Protein AF-A0A4Y2TCZ3-F1 (afdb_monomer_lite)

Foldseek 3Di:
DFDADPVPRDTQFDDDADQDDPQVVVCVVVVHPRDDDDDPHDDDDDPVCRVLVRVLVSQLCSCVPPVDHAQEDEDAPPPSSLVSNQVSCSDPPGDHYYDHDPVNVLVVVLVVLLCQLPDPPDDDVVVSVVSNVPRDDD

pLDDT: mean 90.78, std 6.08, range [64.69, 96.69]

Organism: Araneus ventricosus (NCBI:txid182803)

Structure (mmCIF, N/CA/C/O backbone):
data_AF-A0A4Y2TCZ3-F1
#
_entry.id   AF-A0A4Y2TCZ3-F1
#
loop_
_atom_site.group_PDB
_atom_site.id
_atom_site.type_symbol
_atom_site.label_atom_id
_atom_site.label_alt_id
_atom_site.label_comp_id
_atom_site.label_asym_id
_atom_site.label_entity_id
_atom_site.label_seq_id
_atom_site.pdbx_PDB_ins_code
_atom_site.Cartn_x
_atom_site.Cartn_y
_atom_site.Cartn_z
_atom_site.occupancy
_atom_site.B_iso_or_equiv
_atom_site.auth_seq_id
_atom_site.auth_comp_id
_atom_site.auth_asym_id
_atom_site.auth_atom_id
_atom_site.pdbx_PDB_model_num
ATOM 1 N N . ALA A 1 1 ? -7.764 2.685 0.063 1.00 91.44 1 ALA A N 1
ATOM 2 C CA . ALA A 1 1 ? -7.019 1.684 -0.725 1.00 91.44 1 ALA A CA 1
ATOM 3 C C . ALA A 1 1 ? -7.772 0.363 -0.676 1.00 91.44 1 ALA A C 1
ATOM 5 O O . ALA A 1 1 ? -8.577 0.162 0.232 1.00 91.44 1 ALA A O 1
ATOM 6 N N . ALA A 1 2 ? -7.562 -0.501 -1.663 1.00 94.75 2 ALA A N 1
ATOM 7 C CA . ALA A 1 2 ? -8.282 -1.760 -1.781 1.00 94.75 2 ALA A CA 1
ATOM 8 C C . ALA A 1 2 ? -7.330 -2.894 -2.161 1.00 94.75 2 ALA A C 1
ATOM 10 O O . ALA A 1 2 ? -6.396 -2.685 -2.930 1.00 94.75 2 ALA A O 1
ATOM 11 N N . ILE A 1 3 ? -7.606 -4.093 -1.655 1.00 95.00 3 ILE A N 1
ATOM 12 C CA . ILE A 1 3 ? -6.947 -5.330 -2.076 1.00 95.00 3 ILE A CA 1
ATOM 13 C C . ILE A 1 3 ? -7.920 -6.065 -2.985 1.00 95.00 3 ILE A C 1
ATOM 15 O O . ILE A 1 3 ? -9.064 -6.324 -2.605 1.00 95.00 3 ILE A O 1
ATOM 19 N N . THR A 1 4 ? -7.466 -6.411 -4.184 1.00 95.62 4 THR A N 1
ATOM 20 C CA . THR A 1 4 ? -8.261 -7.162 -5.157 1.00 95.62 4 THR A CA 1
ATOM 21 C C . THR A 1 4 ? -7.537 -8.436 -5.563 1.00 95.62 4 THR A C 1
ATOM 23 O O . THR A 1 4 ? -6.310 -8.483 -5.656 1.00 95.62 4 THR A O 1
ATOM 26 N N . GLY A 1 5 ? -8.298 -9.506 -5.778 1.00 95.00 5 GLY A N 1
ATOM 27 C CA . GLY A 1 5 ? -7.744 -10.770 -6.241 1.00 95.00 5 GLY A CA 1
ATOM 28 C C . GLY A 1 5 ? -7.323 -10.661 -7.701 1.00 95.00 5 GLY A C 1
ATOM 29 O O . GLY A 1 5 ? -8.177 -10.550 -8.573 1.00 95.00 5 GLY A O 1
ATOM 30 N N . ALA A 1 6 ? -6.026 -10.763 -7.990 1.00 92.69 6 ALA A N 1
ATOM 31 C CA . ALA A 1 6 ? -5.501 -10.557 -9.343 1.00 92.69 6 ALA A CA 1
ATOM 32 C C . ALA A 1 6 ? -6.116 -11.479 -10.414 1.00 92.69 6 ALA A C 1
ATOM 34 O O . ALA A 1 6 ? -6.260 -11.077 -11.563 1.00 92.69 6 ALA A O 1
ATOM 35 N N . ARG A 1 7 ? -6.484 -12.716 -10.047 1.00 92.00 7 ARG A N 1
ATOM 36 C CA . ARG A 1 7 ? -7.138 -13.669 -10.964 1.00 92.00 7 ARG A CA 1
ATOM 37 C C . ARG A 1 7 ? -8.660 -13.589 -10.937 1.00 92.00 7 ARG A C 1
ATOM 39 O O . ARG A 1 7 ? -9.297 -13.834 -11.950 1.00 92.00 7 ARG A O 1
ATOM 46 N N . THR A 1 8 ? -9.242 -13.317 -9.771 1.00 93.69 8 THR A N 1
ATOM 47 C CA . THR A 1 8 ? -10.696 -13.395 -9.568 1.00 93.69 8 THR A CA 1
ATOM 48 C C . THR A 1 8 ? -11.400 -12.064 -9.802 1.00 93.69 8 THR A C 1
ATOM 50 O O . THR A 1 8 ? -12.619 -12.050 -9.932 1.00 93.69 8 THR A O 1
ATOM 53 N N . GLY A 1 9 ? -10.666 -10.948 -9.776 1.00 94.44 9 GLY A N 1
ATOM 54 C CA . GLY A 1 9 ? -11.215 -9.592 -9.810 1.00 94.44 9 GLY A CA 1
ATOM 55 C C . GLY A 1 9 ? -12.023 -9.212 -8.565 1.00 94.44 9 GLY A C 1
ATOM 56 O O . GLY A 1 9 ? -12.594 -8.127 -8.515 1.00 94.44 9 GLY A O 1
ATOM 57 N N . LYS A 1 10 ? -12.100 -10.086 -7.552 1.00 94.31 10 LYS A N 1
ATOM 58 C CA . LYS A 1 10 ? -12.923 -9.851 -6.362 1.00 94.31 10 LYS A CA 1
ATOM 59 C C . LYS A 1 10 ? -12.261 -8.840 -5.436 1.00 94.31 10 LYS A C 1
ATOM 61 O O . LYS A 1 10 ? -11.049 -8.891 -5.225 1.00 94.31 10 LYS A O 1
ATOM 66 N N . LEU A 1 11 ? -13.075 -7.974 -4.840 1.00 95.12 11 LEU A N 1
ATOM 67 C CA . LEU A 1 11 ? -12.661 -7.108 -3.744 1.00 95.12 11 LEU A CA 1
ATOM 68 C C . LEU A 1 11 ? -12.458 -7.961 -2.488 1.00 95.12 11 LEU A C 1
ATOM 70 O O . LEU A 1 11 ? -13.404 -8.559 -1.986 1.00 95.12 11 LEU A O 1
ATOM 74 N N . LEU A 1 12 ? -11.218 -8.038 -2.014 1.00 95.06 12 LEU A N 1
ATOM 75 C CA . LEU A 1 12 ? -10.831 -8.813 -0.834 1.00 95.06 12 LEU A CA 1
ATOM 76 C C . LEU A 1 12 ? -10.777 -7.928 0.409 1.00 95.06 12 LEU A C 1
ATOM 78 O O . LEU A 1 12 ? -11.101 -8.377 1.500 1.00 95.06 12 LEU A O 1
ATOM 82 N N . TYR A 1 13 ? -10.393 -6.663 0.252 1.00 96.56 13 TYR A N 1
ATOM 83 C CA . TYR A 1 13 ? -10.356 -5.714 1.356 1.00 96.56 13 TYR A CA 1
ATOM 84 C C . TYR A 1 13 ? -10.562 -4.288 0.856 1.00 96.56 13 TYR A C 1
ATOM 86 O O . TYR A 1 13 ? -10.053 -3.925 -0.204 1.00 96.56 13 TYR A O 1
ATOM 94 N N . LEU A 1 14 ? -11.267 -3.472 1.635 1.00 96.25 14 LEU A N 1
ATOM 95 C CA . LEU A 1 14 ? -11.423 -2.042 1.400 1.00 96.25 14 LEU A CA 1
ATOM 96 C C . LEU A 1 14 ? -11.228 -1.312 2.724 1.00 96.25 14 LEU A C 1
ATOM 98 O O . LEU A 1 14 ? -12.021 -1.481 3.646 1.00 96.25 14 LEU A O 1
ATOM 102 N N . GLY A 1 15 ? -10.198 -0.475 2.792 1.00 95.62 15 GLY A N 1
ATOM 103 C CA . GLY A 1 15 ? -9.961 0.391 3.939 1.00 95.62 15 GLY A CA 1
ATOM 104 C C . GLY A 1 15 ? -9.984 1.860 3.544 1.00 95.62 15 GLY A C 1
ATOM 105 O O . GLY A 1 15 ? -9.573 2.250 2.442 1.00 95.62 15 GLY A O 1
ATOM 106 N N . MET A 1 16 ? -10.459 2.683 4.476 1.00 95.12 16 MET A N 1
ATOM 107 C CA . MET A 1 16 ? -10.520 4.133 4.342 1.00 95.12 16 MET A CA 1
ATOM 108 C C . MET A 1 16 ? -9.774 4.791 5.499 1.00 95.12 16 MET A C 1
ATOM 110 O O . MET A 1 16 ? -10.027 4.498 6.671 1.00 95.12 16 MET A O 1
ATOM 114 N N . ARG A 1 17 ? -8.871 5.708 5.150 1.00 95.44 17 ARG A N 1
ATOM 115 C CA . ARG A 1 17 ? -8.192 6.607 6.079 1.00 95.44 17 ARG A CA 1
ATOM 116 C C . ARG A 1 17 ? -8.539 8.033 5.699 1.00 95.44 17 ARG A C 1
ATOM 118 O O . ARG A 1 17 ? -8.481 8.399 4.530 1.00 95.44 17 ARG A O 1
ATOM 125 N N . ASN A 1 18 ? -8.925 8.821 6.688 1.00 94.25 18 ASN A N 1
ATOM 126 C CA . ASN A 1 18 ? -9.340 10.197 6.516 1.00 94.25 18 ASN A CA 1
ATOM 127 C C . ASN A 1 18 ? -8.673 11.074 7.579 1.00 94.25 18 ASN A C 1
ATOM 129 O O . ASN A 1 18 ? -8.782 10.827 8.781 1.00 94.25 18 ASN A O 1
ATOM 133 N N . LYS A 1 19 ? -7.983 12.119 7.117 1.00 93.75 19 LYS A N 1
ATOM 134 C CA . LYS A 1 19 ? -7.303 13.113 7.960 1.00 93.75 19 LYS A CA 1
ATOM 135 C C . LYS A 1 19 ? -8.143 14.371 8.181 1.00 93.75 19 LYS A C 1
ATOM 137 O O . LYS A 1 19 ? -7.831 15.172 9.064 1.00 93.75 19 LYS A O 1
ATOM 142 N N . TYR A 1 20 ? -9.204 14.549 7.398 1.00 92.56 20 TYR A N 1
ATOM 143 C CA . TYR A 1 20 ? -9.986 15.771 7.354 1.00 92.56 20 TYR A CA 1
ATOM 144 C C . TYR A 1 20 ? -11.410 15.558 7.867 1.00 92.56 20 TYR A C 1
ATOM 146 O O . TYR A 1 20 ? -12.115 14.624 7.491 1.00 92.56 20 TYR A O 1
ATOM 154 N N . CYS A 1 21 ? -11.853 16.483 8.709 1.00 94.12 21 CYS A N 1
ATOM 155 C CA . CYS A 1 21 ? -13.249 16.629 9.078 1.00 94.12 21 CYS A CA 1
ATOM 156 C C . CYS A 1 21 ? -13.574 18.122 9.090 1.00 94.12 21 CYS A C 1
ATOM 158 O O . CYS A 1 21 ? -12.943 18.872 9.837 1.00 94.12 21 CYS A O 1
ATOM 160 N N . ALA A 1 22 ? -14.536 18.543 8.266 1.00 92.50 22 ALA A N 1
ATOM 161 C CA . ALA A 1 22 ? -14.895 19.951 8.118 1.00 92.50 22 ALA A CA 1
ATOM 162 C C . ALA A 1 22 ? -15.332 20.562 9.454 1.00 92.50 22 ALA A C 1
ATOM 164 O O . ALA A 1 22 ? -14.788 21.588 9.852 1.00 92.50 22 ALA A O 1
ATOM 165 N N . THR A 1 23 ? -16.231 19.895 10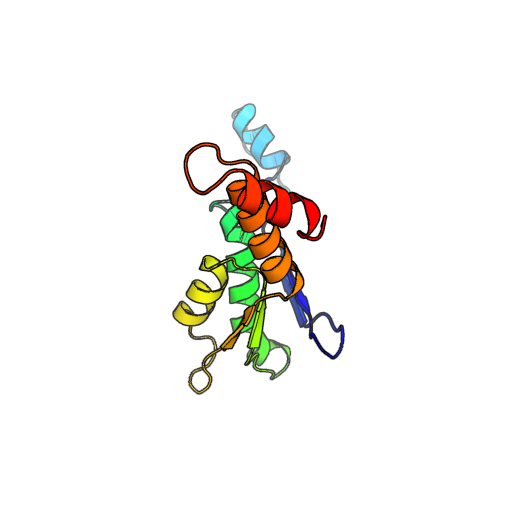.183 1.00 93.19 23 THR A N 1
ATOM 166 C CA . THR A 1 23 ? -16.741 20.363 11.480 1.00 93.19 23 THR A CA 1
ATOM 167 C C . THR A 1 23 ? -15.617 20.558 12.495 1.00 93.19 23 THR A C 1
ATOM 169 O O . THR A 1 23 ? -15.517 21.622 13.099 1.00 93.19 23 THR A O 1
ATOM 172 N N . CYS A 1 24 ? -14.706 19.586 12.630 1.00 92.88 24 CYS A N 1
ATOM 173 C CA . CYS A 1 24 ? -13.544 19.732 13.510 1.00 92.88 24 CYS A CA 1
ATOM 174 C C . CYS A 1 24 ? -12.631 20.892 13.091 1.00 92.88 24 CYS A C 1
ATOM 176 O O . CYS A 1 24 ? -12.139 21.624 13.943 1.00 92.88 24 CYS A O 1
ATOM 178 N N . VAL A 1 25 ? -12.377 21.051 11.790 1.00 93.75 25 VAL A N 1
ATOM 179 C CA . VAL A 1 25 ? -11.484 22.103 11.282 1.00 93.75 25 VAL A CA 1
ATOM 180 C C . VAL A 1 25 ? -12.080 23.490 11.510 1.00 93.75 25 VAL A C 1
ATOM 182 O O . VAL A 1 25 ? -11.362 24.397 11.927 1.00 93.75 25 VAL A O 1
ATOM 185 N N . TRP A 1 26 ? -13.384 23.656 11.290 1.00 94.12 26 TRP A N 1
ATOM 186 C CA . TRP A 1 26 ? -14.089 24.909 11.556 1.00 94.12 26 TRP A CA 1
ATOM 187 C C . TRP A 1 26 ? -14.112 25.261 13.040 1.00 94.12 26 TRP A C 1
ATOM 189 O O . TRP A 1 26 ? -13.819 26.402 13.386 1.00 94.12 26 TRP A O 1
ATOM 199 N N . ALA A 1 27 ? -14.375 24.284 13.907 1.00 94.00 27 ALA A N 1
ATOM 200 C CA . ALA A 1 27 ? -14.360 24.475 15.353 1.00 94.00 27 ALA A CA 1
ATOM 201 C C . ALA A 1 27 ? -12.999 24.988 15.852 1.00 94.00 27 ALA A C 1
ATOM 203 O O . ALA A 1 27 ? -12.929 26.002 16.542 1.00 94.00 27 ALA A O 1
ATOM 204 N N . VAL A 1 28 ? -11.904 24.362 15.401 1.00 94.06 28 VAL A N 1
ATOM 205 C CA . VAL A 1 28 ? -10.535 24.808 15.711 1.00 94.06 28 VAL A CA 1
ATOM 206 C C . VAL A 1 28 ? -10.271 26.214 15.167 1.00 94.06 28 VAL A C 1
ATOM 208 O O . VAL A 1 28 ? -9.711 27.046 15.872 1.00 94.06 28 VAL A O 1
ATOM 211 N N . ARG A 1 29 ? -10.691 26.506 13.929 1.00 94.50 29 ARG A N 1
ATOM 212 C CA . ARG A 1 29 ? -10.486 27.821 13.297 1.00 94.50 29 ARG A CA 1
ATOM 213 C C . ARG A 1 29 ? -11.217 28.948 14.030 1.00 94.50 29 ARG A C 1
ATOM 215 O O . ARG A 1 29 ? -10.694 30.054 14.100 1.00 94.50 29 ARG A O 1
ATOM 222 N N . LEU A 1 30 ? -12.420 28.676 14.527 1.00 94.94 30 LEU A N 1
ATOM 223 C CA . LEU A 1 30 ? -13.253 29.633 15.258 1.00 94.94 30 LEU A CA 1
ATOM 224 C C . LEU A 1 30 ? -12.971 29.637 16.769 1.00 94.94 30 LEU A C 1
ATOM 226 O O . LEU A 1 30 ? -13.566 30.431 17.489 1.00 94.94 30 LEU A O 1
ATOM 230 N N . ASN A 1 31 ? -12.063 28.776 17.242 1.00 93.50 31 ASN A N 1
ATOM 231 C CA . ASN A 1 31 ? -11.745 28.570 18.655 1.00 93.50 31 ASN A CA 1
ATOM 232 C C . ASN A 1 31 ? -12.982 28.244 19.518 1.00 93.50 31 ASN A C 1
ATOM 234 O O . ASN A 1 31 ? -13.095 28.680 20.663 1.00 93.50 31 ASN A O 1
ATOM 238 N N . ILE A 1 32 ? -13.914 27.478 18.948 1.00 94.06 32 ILE A N 1
ATOM 239 C CA . ILE A 1 32 ? -15.130 26.994 19.610 1.00 94.06 32 ILE A CA 1
ATOM 240 C C . ILE A 1 32 ? -15.062 25.472 19.772 1.00 94.06 32 ILE A C 1
ATOM 242 O O . ILE A 1 32 ? -14.400 24.795 18.978 1.00 94.06 32 ILE A O 1
ATOM 246 N N . PRO A 1 33 ? -15.745 24.894 20.774 1.00 90.56 33 PRO A N 1
ATOM 247 C CA . PRO A 1 33 ? -15.887 23.448 20.850 1.00 90.56 33 PRO A CA 1
ATOM 248 C C . PRO A 1 33 ? -16.621 22.924 19.603 1.00 90.56 33 PRO A C 1
ATOM 250 O O . PRO A 1 33 ? -17.578 23.553 19.146 1.00 90.56 33 PRO A O 1
ATOM 253 N N . PRO A 1 34 ? -16.190 21.786 19.029 1.00 88.81 34 PRO A N 1
ATOM 254 C CA . PRO A 1 34 ? -16.879 21.203 17.890 1.00 88.81 34 PRO A CA 1
ATOM 255 C C . PRO A 1 34 ? -18.288 20.776 18.289 1.00 88.81 34 PRO A C 1
ATOM 257 O O . PRO A 1 34 ? -18.470 20.078 19.287 1.00 88.81 34 PRO A O 1
ATOM 260 N N . GLU A 1 35 ? -19.271 21.152 17.471 1.00 89.38 35 GLU A N 1
ATOM 261 C CA . GLU A 1 35 ? -20.631 20.630 17.592 1.00 89.38 35 GLU A CA 1
ATOM 262 C C . GLU A 1 35 ? -20.625 19.097 17.544 1.00 89.38 35 GLU A C 1
ATOM 264 O O . GLU A 1 35 ? -19.763 18.471 16.906 1.00 89.38 35 GLU A O 1
ATOM 269 N N . GLN A 1 36 ? 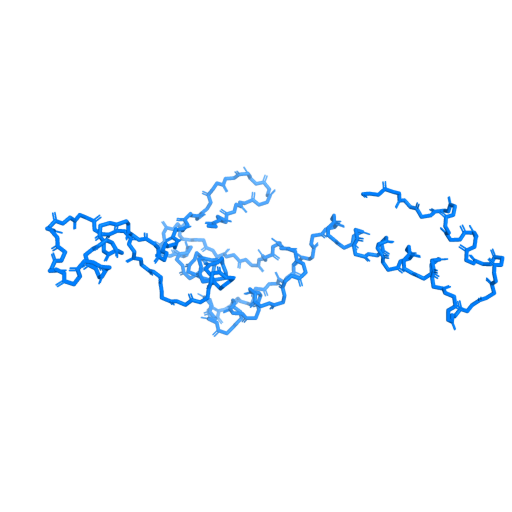-21.595 18.477 18.216 1.00 92.50 36 GLN A N 1
ATOM 270 C CA . GLN A 1 36 ? -21.721 17.027 18.242 1.00 92.50 36 GLN A CA 1
ATOM 271 C C . GLN A 1 36 ? -21.989 16.507 16.825 1.00 92.50 36 GLN A C 1
ATOM 273 O O . GLN A 1 36 ? -23.020 16.786 16.221 1.00 92.50 36 GLN A O 1
ATOM 278 N N . HIS A 1 37 ? -21.046 15.738 16.283 1.00 92.69 37 HIS A N 1
ATOM 279 C CA . HIS A 1 37 ? -21.141 15.188 14.935 1.00 92.69 37 HIS A CA 1
ATOM 280 C C . HIS A 1 37 ? -20.453 13.825 14.848 1.00 92.69 37 HIS A C 1
ATOM 282 O O . HIS A 1 37 ? -19.602 13.467 15.667 1.00 92.69 37 HIS A O 1
ATOM 288 N N . LYS A 1 38 ? -20.787 13.061 13.803 1.00 93.50 38 LYS A N 1
ATOM 289 C CA . LYS A 1 38 ? -20.098 11.809 13.486 1.00 93.50 38 LYS A CA 1
ATOM 290 C C . LYS A 1 38 ? -18.773 12.114 12.787 1.00 93.50 38 LYS A C 1
ATOM 292 O O . LYS A 1 38 ? -18.730 12.336 11.578 1.00 93.50 38 LYS A O 1
ATOM 297 N N . CYS A 1 39 ? -17.689 12.141 13.555 1.00 92.56 39 CYS A N 1
ATOM 298 C CA . CYS A 1 39 ? -16.357 12.366 13.010 1.00 92.56 39 CYS A CA 1
ATOM 299 C C . CYS A 1 39 ? -15.817 11.091 12.348 1.00 92.56 39 CYS A C 1
ATOM 301 O O . CYS A 1 39 ? -15.678 10.054 12.989 1.00 92.56 39 CYS A O 1
ATOM 303 N N . PHE A 1 40 ? -15.483 11.179 11.059 1.00 92.38 40 PHE A N 1
ATOM 304 C CA . PHE A 1 40 ? -14.851 10.089 10.303 1.00 92.38 40 PHE A CA 1
ATOM 305 C C . PHE A 1 40 ? -13.328 10.235 10.201 1.00 92.38 40 PHE A C 1
ATOM 307 O O . PHE A 1 40 ? -12.686 9.489 9.464 1.00 92.38 40 PHE A O 1
ATOM 314 N N . LYS A 1 41 ? -12.738 11.214 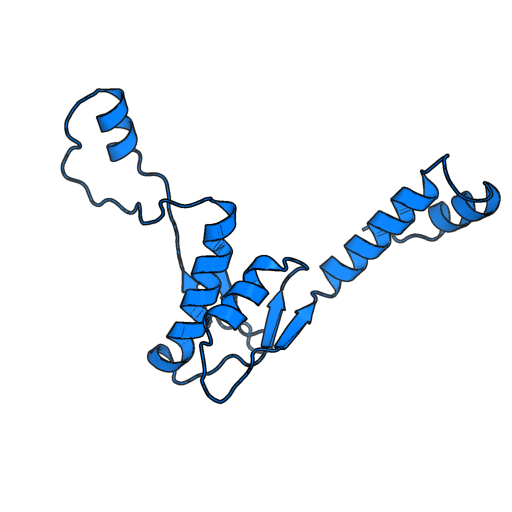10.896 1.00 93.62 41 LYS A N 1
ATOM 315 C CA . LYS A 1 41 ? -11.286 11.379 10.940 1.00 93.62 41 LYS A CA 1
ATOM 316 C C . LYS A 1 41 ? -10.686 10.233 11.753 1.00 93.62 41 LYS A C 1
ATOM 318 O O . LYS A 1 41 ? -10.924 10.131 12.949 1.00 93.62 41 LYS A O 1
ATOM 323 N N . ASN A 1 42 ? -9.892 9.397 11.099 1.00 94.81 42 ASN A N 1
ATOM 324 C CA . ASN A 1 42 ? -9.264 8.211 11.685 1.00 94.81 42 ASN A CA 1
ATOM 325 C C . ASN A 1 42 ? -7.768 8.103 11.332 1.00 94.81 42 ASN A C 1
ATOM 327 O O . ASN A 1 42 ? -7.159 7.058 11.534 1.00 94.81 42 ASN A O 1
ATOM 331 N N . TRP A 1 43 ? -7.171 9.173 10.794 1.00 96.19 43 TRP A N 1
ATOM 332 C CA . TRP A 1 43 ? -5.760 9.212 10.425 1.00 96.19 43 TRP A CA 1
ATOM 333 C C . TRP A 1 43 ? -5.085 10.504 10.878 1.00 96.19 43 TRP A C 1
ATOM 335 O O . TRP A 1 43 ? -5.557 11.608 10.590 1.00 96.19 43 TRP A O 1
ATOM 345 N N . SER A 1 44 ? -3.950 10.368 11.558 1.00 93.25 44 SER A N 1
ATOM 346 C CA . SER A 1 44 ? -3.115 11.482 12.027 1.00 93.25 44 SER A CA 1
ATOM 347 C C . SER A 1 44 ? -1.783 11.593 11.275 1.00 93.25 44 SER A C 1
ATOM 349 O O . SER A 1 44 ? -1.223 12.688 11.203 1.00 93.25 44 SER A O 1
ATOM 351 N N . GLY A 1 45 ? -1.307 10.502 10.666 1.00 91.69 45 GLY A N 1
ATOM 352 C CA . GLY A 1 45 ? -0.022 10.431 9.971 1.00 91.69 45 GLY A CA 1
ATOM 353 C C . GLY A 1 45 ? 0.038 11.175 8.630 1.00 91.69 45 GLY A C 1
ATOM 354 O O . GLY A 1 45 ? -0.843 11.963 8.255 1.00 91.69 45 GLY A O 1
ATOM 355 N N . ASN A 1 46 ? 1.102 10.912 7.873 1.00 92.06 46 ASN A N 1
ATOM 356 C CA . ASN A 1 46 ? 1.278 11.439 6.518 1.00 92.06 46 ASN A CA 1
ATOM 357 C C . ASN A 1 46 ? 0.258 10.822 5.559 1.00 92.06 46 ASN A C 1
ATOM 359 O O . ASN A 1 46 ? -0.069 9.643 5.675 1.00 92.06 46 ASN A O 1
ATOM 363 N N . SER A 1 47 ? -0.243 11.607 4.603 1.00 90.25 47 SER A N 1
ATOM 364 C CA . SER A 1 47 ? -1.237 11.116 3.637 1.00 90.25 47 SER A CA 1
ATOM 365 C C . SER A 1 47 ? -0.679 9.999 2.755 1.00 90.25 47 SER A C 1
ATOM 367 O O . SER A 1 47 ? -1.400 9.066 2.430 1.00 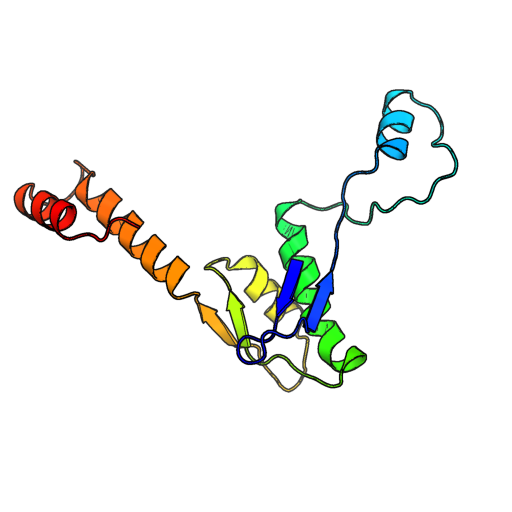90.25 47 SER A O 1
ATOM 369 N N . THR A 1 48 ? 0.618 10.048 2.440 1.00 89.44 48 THR A N 1
ATOM 370 C CA . THR A 1 48 ? 1.319 9.005 1.675 1.00 89.44 48 THR A CA 1
ATOM 371 C C . THR A 1 48 ? 1.338 7.652 2.388 1.00 89.44 48 THR A C 1
ATOM 373 O O . THR A 1 48 ? 1.339 6.622 1.732 1.00 89.44 48 THR A O 1
ATOM 376 N N . ALA A 1 49 ? 1.293 7.633 3.723 1.00 91.62 49 ALA A N 1
ATOM 377 C CA . ALA A 1 49 ? 1.303 6.398 4.507 1.00 91.62 49 ALA A CA 1
ATOM 378 C C . ALA A 1 49 ? -0.094 5.774 4.693 1.00 91.62 49 ALA A C 1
ATOM 380 O O . ALA A 1 49 ? -0.192 4.637 5.145 1.00 91.62 49 ALA A O 1
ATOM 381 N N . MET A 1 50 ? -1.172 6.484 4.332 1.00 94.38 50 MET A N 1
ATOM 382 C CA . MET A 1 50 ? -2.543 5.968 4.451 1.00 94.38 50 MET A CA 1
ATOM 383 C C . MET A 1 50 ? -2.746 4.691 3.641 1.00 94.38 50 MET A C 1
ATOM 385 O O . MET A 1 50 ? -3.391 3.757 4.107 1.00 94.38 50 MET A O 1
ATOM 389 N N . GLU A 1 51 ? -2.234 4.671 2.410 1.00 92.62 51 GLU A N 1
ATOM 390 C CA . GLU A 1 51 ? -2.363 3.514 1.533 1.00 92.62 51 GLU A CA 1
ATOM 391 C C . GLU A 1 51 ? -1.635 2.309 2.117 1.00 92.62 51 GLU A C 1
ATOM 393 O O . GLU A 1 51 ? -2.256 1.263 2.288 1.00 92.62 51 GLU A O 1
ATOM 398 N N . SER A 1 52 ? -0.364 2.475 2.491 1.00 93.00 52 SER A N 1
ATOM 399 C CA . SER A 1 52 ? 0.440 1.396 3.065 1.00 93.00 52 SER A CA 1
ATOM 400 C C . SER A 1 52 ? -0.216 0.813 4.318 1.00 93.00 52 SER A C 1
ATOM 402 O O . SER A 1 52 ? -0.332 -0.403 4.435 1.00 93.00 52 SER A O 1
ATOM 404 N N . ASP A 1 53 ? -0.723 1.669 5.207 1.00 95.19 53 ASP A N 1
ATOM 405 C CA . ASP A 1 53 ? -1.421 1.258 6.426 1.00 95.19 53 ASP A CA 1
ATOM 406 C C . ASP A 1 53 ? -2.698 0.451 6.141 1.00 95.19 53 ASP A C 1
ATOM 408 O O . ASP A 1 53 ? -2.910 -0.609 6.726 1.00 95.19 53 ASP A O 1
ATOM 412 N N . ILE A 1 54 ? -3.516 0.895 5.180 1.00 96.06 54 ILE A N 1
ATOM 413 C CA . ILE A 1 54 ? -4.720 0.164 4.760 1.00 96.06 54 ILE A CA 1
ATOM 414 C C . ILE A 1 54 ? -4.368 -1.207 4.177 1.00 96.06 54 ILE A C 1
ATOM 416 O O . ILE A 1 54 ? -5.071 -2.184 4.436 1.00 96.06 54 ILE A O 1
ATOM 420 N N . ILE A 1 55 ? -3.323 -1.286 3.350 1.00 95.12 55 ILE A N 1
ATOM 421 C CA . ILE A 1 55 ? -2.922 -2.549 2.730 1.00 95.12 55 ILE A CA 1
ATOM 422 C C . ILE A 1 55 ? -2.423 -3.521 3.800 1.00 95.12 55 ILE A C 1
ATOM 424 O O . ILE A 1 55 ? -2.887 -4.658 3.832 1.00 95.12 55 ILE A O 1
ATOM 428 N N . VAL A 1 56 ? -1.557 -3.080 4.715 1.00 95.62 56 VAL A N 1
ATOM 429 C CA . VAL A 1 56 ? -1.069 -3.914 5.827 1.00 95.62 56 VAL A CA 1
ATOM 430 C C . VAL A 1 56 ? -2.226 -4.406 6.695 1.00 95.62 56 VAL A C 1
ATOM 432 O O . VAL A 1 56 ? -2.309 -5.601 6.978 1.00 95.62 56 VAL A O 1
ATOM 435 N N . GLU A 1 57 ? -3.169 -3.525 7.043 1.00 96.69 57 GLU A N 1
ATOM 436 C CA . GLU A 1 57 ? -4.382 -3.908 7.769 1.00 96.69 57 GLU A CA 1
ATOM 437 C C . GLU A 1 57 ? -5.147 -5.009 7.023 1.00 96.69 57 GLU A C 1
ATOM 439 O O . GLU A 1 57 ? -5.501 -6.028 7.615 1.00 96.69 57 GLU A O 1
ATOM 444 N N . GLY A 1 58 ? -5.346 -4.855 5.712 1.00 96.44 58 GLY A N 1
ATOM 445 C CA . GLY A 1 58 ? -6.015 -5.861 4.895 1.00 96.44 58 GLY A CA 1
ATOM 446 C C . GLY A 1 58 ? -5.295 -7.211 4.881 1.00 96.44 58 GLY A C 1
ATOM 447 O O . GLY A 1 58 ? -5.950 -8.250 4.986 1.00 96.44 58 GLY A O 1
ATOM 448 N N . PHE A 1 59 ? -3.959 -7.216 4.817 1.00 96.19 59 PHE A N 1
ATOM 449 C CA . PHE A 1 59 ? -3.155 -8.440 4.909 1.00 96.19 59 PHE A CA 1
ATOM 450 C C . PHE A 1 59 ? -3.343 -9.152 6.253 1.00 96.19 59 PHE A C 1
ATOM 452 O O . PHE A 1 59 ? -3.571 -10.365 6.270 1.00 96.19 59 PHE A O 1
ATOM 459 N N . CYS A 1 60 ? -3.337 -8.407 7.358 1.00 95.94 60 CYS A N 1
ATOM 460 C CA . CYS A 1 60 ? -3.551 -8.954 8.698 1.00 95.94 60 CYS A CA 1
ATOM 461 C C . CYS A 1 60 ? -4.994 -9.442 8.924 1.00 95.94 60 CYS A C 1
ATOM 463 O O . CYS A 1 60 ? -5.217 -10.411 9.648 1.00 95.94 60 CYS A O 1
ATOM 465 N N . GLN A 1 61 ? -5.992 -8.803 8.304 1.00 96.31 61 GLN A N 1
ATOM 466 C CA . GLN A 1 61 ? -7.405 -9.154 8.491 1.00 96.31 61 GLN A CA 1
ATOM 467 C C . GLN A 1 61 ? -7.888 -10.303 7.598 1.00 96.31 61 GLN A C 1
ATOM 469 O O . GLN A 1 61 ? -8.880 -10.948 7.941 1.00 96.31 61 GLN A O 1
ATOM 474 N N . GLY A 1 62 ? -7.207 -10.603 6.486 1.00 93.06 62 GLY A N 1
ATOM 475 C CA . GLY A 1 62 ? -7.654 -11.606 5.508 1.00 93.06 62 GLY A CA 1
ATOM 476 C C . GLY A 1 62 ? -7.999 -12.970 6.124 1.00 93.06 62 GLY A C 1
ATOM 477 O O . GLY A 1 62 ? -9.050 -13.543 5.815 1.00 93.06 62 GLY A O 1
ATOM 478 N N . LEU A 1 63 ? -7.174 -13.443 7.067 1.00 93.38 63 LEU A N 1
ATOM 479 C CA . LEU A 1 63 ? -7.391 -14.724 7.742 1.00 93.38 63 LEU A CA 1
ATOM 480 C C . LEU A 1 63 ? -8.634 -14.683 8.639 1.00 93.38 63 LEU A C 1
ATOM 482 O O . LEU A 1 63 ? -9.447 -15.600 8.607 1.00 93.38 63 LEU A O 1
ATOM 486 N N . LYS A 1 64 ? -8.809 -13.601 9.403 1.00 94.44 64 LYS A N 1
ATOM 487 C CA . LYS A 1 64 ? -9.944 -13.427 10.317 1.00 94.44 64 LYS A CA 1
ATOM 488 C C . LYS A 1 64 ? -11.266 -13.233 9.573 1.00 94.44 64 LYS A C 1
ATOM 490 O O . LYS A 1 64 ? -12.290 -13.737 10.018 1.00 94.44 64 LYS A O 1
ATOM 495 N N . MET A 1 65 ? -11.256 -12.485 8.471 1.00 94.06 65 MET A N 1
ATOM 496 C CA . MET A 1 65 ? -12.471 -12.137 7.732 1.00 94.06 65 MET A CA 1
ATOM 497 C C . MET A 1 65 ? -12.961 -13.270 6.829 1.00 94.06 65 MET A C 1
ATOM 499 O O . MET A 1 65 ? -14.163 -13.502 6.748 1.00 94.06 65 MET A O 1
ATOM 503 N N . TYR A 1 66 ? -12.043 -13.957 6.141 1.00 93.31 66 TYR A N 1
ATOM 504 C CA . TYR A 1 66 ? -12.402 -14.903 5.077 1.00 93.31 66 TYR A CA 1
ATOM 505 C C . TYR A 1 66 ? -11.667 -16.244 5.158 1.00 93.31 66 TYR A C 1
ATOM 507 O O . TYR A 1 66 ? -11.865 -17.088 4.288 1.00 93.31 66 TYR A O 1
ATOM 515 N N . GLY A 1 67 ? -10.792 -16.450 6.148 1.00 93.62 67 GLY A N 1
ATOM 516 C CA . GLY A 1 67 ? -9.975 -17.663 6.237 1.00 93.62 67 GLY A CA 1
ATOM 517 C C . GLY A 1 67 ? -8.902 -17.765 5.148 1.00 93.62 67 GLY A C 1
ATOM 518 O O . GLY A 1 67 ? -8.448 -18.864 4.845 1.00 93.62 67 GLY A O 1
ATOM 519 N N . ILE A 1 68 ? -8.502 -16.642 4.538 1.00 92.25 68 ILE A N 1
ATOM 520 C CA . ILE A 1 68 ? -7.536 -16.616 3.430 1.00 92.25 68 ILE A CA 1
ATOM 521 C C . ILE A 1 68 ? -6.215 -15.971 3.848 1.00 92.25 68 ILE A C 1
ATOM 523 O O . ILE A 1 68 ? -6.191 -15.026 4.634 1.00 92.25 68 ILE A O 1
ATOM 527 N N . LYS A 1 69 ? -5.113 -16.450 3.267 1.00 94.81 69 LYS A N 1
ATOM 528 C CA . LYS A 1 69 ? -3.790 -15.825 3.373 1.00 94.81 69 LYS A CA 1
ATOM 529 C C . LYS A 1 69 ? -3.363 -15.301 2.008 1.00 94.81 69 LYS A C 1
ATOM 531 O O . LYS A 1 69 ? -3.571 -15.968 0.993 1.00 94.81 69 LYS A O 1
ATOM 536 N N . PHE A 1 70 ? -2.746 -14.127 1.975 1.00 94.81 70 PHE A N 1
ATOM 537 C CA . PHE A 1 70 ? -2.186 -13.561 0.753 1.00 94.81 70 PHE A CA 1
ATOM 538 C C . PHE A 1 70 ? -0.699 -13.891 0.670 1.00 94.81 70 PHE A C 1
ATOM 540 O O . PHE A 1 70 ? 0.101 -13.360 1.427 1.00 94.81 70 PHE A O 1
ATOM 547 N N . ASN A 1 71 ? -0.306 -14.751 -0.265 1.00 94.38 71 ASN A N 1
ATOM 548 C CA . ASN A 1 71 ? 1.106 -15.087 -0.459 1.00 94.38 71 ASN A CA 1
ATOM 549 C C . ASN A 1 71 ? 1.854 -14.097 -1.359 1.00 94.38 71 ASN A C 1
ATOM 551 O O . ASN A 1 71 ? 3.078 -14.106 -1.378 1.00 94.38 71 ASN A O 1
ATOM 555 N N . ARG A 1 72 ? 1.139 -13.277 -2.139 1.00 94.69 72 ARG A N 1
ATOM 556 C CA . ARG A 1 72 ? 1.716 -12.400 -3.165 1.00 94.69 72 ARG A CA 1
ATOM 557 C C . ARG A 1 72 ? 1.095 -11.015 -3.116 1.00 94.69 72 ARG A C 1
ATOM 559 O O . ARG A 1 72 ? -0.126 -10.884 -3.174 1.00 94.69 72 ARG A O 1
ATOM 566 N N . ALA A 1 73 ? 1.943 -9.996 -3.090 1.00 94.00 73 ALA A N 1
ATOM 567 C CA . ALA A 1 73 ? 1.567 -8.602 -3.273 1.00 94.00 73 ALA A CA 1
ATOM 568 C C . ALA A 1 73 ? 1.985 -8.148 -4.676 1.00 94.00 73 ALA A C 1
ATOM 570 O O . ALA A 1 73 ? 3.173 -8.126 -4.993 1.00 94.00 73 ALA A O 1
ATOM 571 N N . ILE A 1 74 ? 1.013 -7.792 -5.519 1.00 92.88 74 ILE A N 1
ATOM 572 C CA . ILE A 1 74 ? 1.278 -7.162 -6.817 1.00 92.88 74 ILE A CA 1
ATOM 573 C C . ILE A 1 74 ? 1.087 -5.663 -6.638 1.00 92.88 74 ILE A C 1
ATOM 575 O O . ILE A 1 74 ? -0.021 -5.218 -6.345 1.00 92.88 74 ILE A O 1
ATOM 579 N N . GLY A 1 75 ? 2.156 -4.900 -6.810 1.00 88.31 75 GLY A N 1
ATOM 580 C CA . GLY A 1 75 ? 2.149 -3.463 -6.573 1.00 88.31 75 GLY A CA 1
ATOM 581 C C . GLY A 1 75 ? 3.016 -2.726 -7.572 1.00 88.31 75 GLY A C 1
ATOM 582 O O . GLY A 1 75 ? 3.692 -3.326 -8.413 1.00 88.31 75 GLY A O 1
ATOM 583 N N . ASP A 1 76 ? 2.975 -1.407 -7.493 1.00 82.56 76 ASP A N 1
ATOM 584 C CA . ASP A 1 76 ? 3.990 -0.591 -8.125 1.00 82.56 76 ASP A CA 1
ATOM 585 C C . ASP A 1 76 ? 5.344 -0.756 -7.403 1.00 82.56 76 ASP A C 1
ATOM 587 O O . ASP A 1 76 ? 5.522 -1.524 -6.446 1.00 82.56 76 ASP A O 1
ATOM 591 N N . GLY A 1 77 ? 6.343 -0.041 -7.908 1.00 68.94 77 GLY A N 1
ATOM 592 C CA . GLY A 1 77 ? 7.687 -0.060 -7.347 1.00 68.94 77 GLY A CA 1
ATOM 593 C C . GLY A 1 77 ? 7.792 0.536 -5.941 1.00 68.94 77 GLY A C 1
ATOM 594 O O . GLY A 1 77 ? 8.919 0.673 -5.472 1.00 68.94 77 GLY A O 1
ATOM 595 N N . ASP A 1 78 ? 6.688 0.892 -5.268 1.00 75.81 78 ASP A N 1
ATOM 596 C CA . ASP A 1 78 ? 6.743 1.458 -3.927 1.00 75.81 78 ASP A CA 1
ATOM 597 C C . ASP A 1 78 ? 7.274 0.412 -2.937 1.00 75.81 78 ASP A C 1
ATOM 599 O O . ASP A 1 78 ? 6.703 -0.659 -2.699 1.00 75.81 78 ASP A O 1
ATOM 603 N N . SER A 1 79 ? 8.465 0.685 -2.415 1.00 76.69 79 SER A N 1
ATOM 604 C CA . SER A 1 79 ? 9.177 -0.204 -1.506 1.00 76.69 79 SER A CA 1
ATOM 605 C C . SER A 1 79 ? 8.625 -0.120 -0.085 1.00 76.69 79 SER A C 1
ATOM 607 O O . SER A 1 79 ? 8.808 -1.065 0.687 1.00 76.69 79 SER A O 1
ATOM 609 N N . ASN A 1 80 ? 7.915 0.961 0.257 1.00 87.19 80 ASN A N 1
ATOM 610 C CA . ASN A 1 80 ? 7.444 1.190 1.617 1.00 87.19 80 ASN A CA 1
ATOM 611 C C . ASN A 1 80 ? 6.319 0.224 2.011 1.00 87.19 80 ASN A C 1
ATOM 613 O O . ASN A 1 80 ? 6.385 -0.396 3.070 1.00 87.19 80 ASN A O 1
ATOM 617 N N . VAL A 1 81 ? 5.326 0.028 1.137 1.00 90.31 81 VAL A N 1
ATOM 618 C CA . VAL A 1 81 ? 4.193 -0.880 1.399 1.00 90.31 81 VAL A CA 1
ATOM 619 C C . VAL A 1 81 ? 4.684 -2.306 1.649 1.00 90.31 81 VAL A C 1
ATOM 621 O O . VAL A 1 81 ? 4.308 -2.928 2.639 1.00 90.31 81 VAL A O 1
ATOM 624 N N . TYR A 1 82 ? 5.555 -2.819 0.774 1.00 92.81 82 TYR A N 1
ATOM 625 C CA . TYR A 1 82 ? 6.064 -4.185 0.896 1.00 92.81 82 TYR A CA 1
ATOM 626 C C . TYR A 1 82 ? 6.870 -4.381 2.179 1.00 92.81 82 TYR A C 1
ATOM 628 O O . TYR A 1 82 ? 6.663 -5.366 2.883 1.00 92.81 82 TYR A O 1
ATOM 636 N N . LYS A 1 83 ? 7.730 -3.415 2.525 1.00 93.12 83 LYS A N 1
ATOM 637 C CA . LYS A 1 83 ? 8.465 -3.449 3.788 1.00 93.12 83 LYS A CA 1
ATOM 638 C C . LYS A 1 83 ? 7.515 -3.524 4.984 1.00 93.12 83 LYS A C 1
ATOM 640 O O . LYS A 1 83 ? 7.692 -4.387 5.831 1.00 93.12 83 LYS A O 1
ATOM 645 N N . MET A 1 84 ? 6.480 -2.685 5.019 1.00 94.69 84 MET A N 1
ATOM 646 C CA . MET A 1 84 ? 5.521 -2.697 6.125 1.00 94.69 84 MET A CA 1
ATOM 647 C C . MET A 1 84 ? 4.739 -4.017 6.220 1.00 94.69 84 MET A C 1
ATOM 649 O O . MET A 1 84 ? 4.423 -4.446 7.324 1.00 94.69 84 MET A O 1
ATOM 653 N N . ILE A 1 85 ? 4.450 -4.686 5.096 1.00 94.88 85 ILE A N 1
ATOM 654 C CA . ILE A 1 85 ? 3.839 -6.027 5.108 1.00 94.88 85 ILE A CA 1
ATOM 655 C C . ILE A 1 85 ? 4.788 -7.047 5.748 1.00 94.88 85 ILE A C 1
ATOM 657 O O . ILE A 1 85 ? 4.346 -7.868 6.549 1.00 94.88 85 ILE A O 1
ATOM 661 N N . LEU A 1 86 ? 6.079 -7.004 5.405 1.00 94.19 86 LEU A N 1
ATOM 662 C CA . LEU A 1 86 ? 7.076 -7.900 5.995 1.00 94.19 86 LEU A CA 1
ATOM 663 C C . LEU A 1 86 ? 7.251 -7.642 7.493 1.00 94.19 86 LEU A C 1
ATOM 665 O O . LEU A 1 86 ? 7.242 -8.594 8.268 1.00 94.19 86 LEU A O 1
ATOM 669 N N . ASP A 1 87 ? 7.353 -6.374 7.891 1.00 95.31 87 ASP A N 1
ATOM 670 C CA . ASP A 1 87 ? 7.505 -5.963 9.290 1.00 95.31 87 ASP A CA 1
ATOM 671 C C . ASP A 1 87 ? 6.274 -6.354 10.129 1.00 95.31 87 ASP A C 1
ATOM 673 O O . ASP A 1 87 ? 6.406 -6.723 11.294 1.00 95.31 87 ASP A O 1
ATOM 677 N N . ALA A 1 88 ? 5.075 -6.319 9.537 1.00 95.19 88 ALA A N 1
ATOM 678 C CA . ALA A 1 88 ? 3.837 -6.713 10.205 1.00 95.19 88 ALA A CA 1
ATOM 679 C C . ALA A 1 88 ? 3.684 -8.231 10.396 1.00 95.19 88 ALA A C 1
ATOM 681 O O . ALA A 1 88 ? 2.840 -8.637 11.192 1.00 95.19 88 ALA A O 1
ATOM 682 N N . GLN A 1 89 ? 4.449 -9.051 9.660 1.00 93.75 89 GLN A N 1
ATOM 683 C CA . GLN A 1 89 ? 4.382 -10.520 9.675 1.00 93.75 89 GLN A CA 1
ATOM 684 C C . GLN A 1 89 ? 2.940 -11.060 9.792 1.00 93.75 89 GLN A C 1
ATOM 686 O O . GLN A 1 89 ? 2.604 -11.733 10.769 1.00 93.75 89 GLN A O 1
ATOM 691 N N . PRO A 1 90 ? 2.060 -10.788 8.805 1.00 94.06 90 PRO A N 1
ATOM 692 C CA . PRO A 1 90 ? 0.634 -11.112 8.903 1.00 94.06 90 PRO A CA 1
ATOM 693 C C . PRO A 1 90 ? 0.359 -12.610 9.108 1.00 94.06 90 PRO A C 1
ATOM 695 O O . PRO A 1 90 ? -0.713 -12.983 9.585 1.00 94.06 90 PRO A O 1
ATOM 698 N N . TYR A 1 91 ? 1.315 -13.471 8.747 1.00 95.19 91 TYR A N 1
ATOM 699 C CA . TYR A 1 91 ? 1.220 -14.922 8.849 1.00 95.19 91 TYR A CA 1
ATOM 700 C C . TYR A 1 91 ? 2.534 -15.495 9.394 1.00 95.19 91 TYR A C 1
ATOM 702 O O . TYR A 1 91 ? 3.610 -15.129 8.929 1.00 95.19 91 TYR A O 1
ATOM 710 N N . HIS A 1 92 ? 2.455 -16.433 10.340 1.00 90.56 92 HIS A N 1
ATOM 711 C CA . HIS A 1 92 ? 3.643 -17.041 10.953 1.00 90.56 92 HIS A CA 1
ATOM 712 C C . HIS A 1 92 ? 4.387 -17.994 9.995 1.00 90.56 92 HIS A C 1
ATOM 714 O O . HIS A 1 92 ? 5.611 -18.090 10.016 1.00 90.56 92 HIS A O 1
ATOM 720 N N . ASP A 1 93 ? 3.645 -18.706 9.154 1.00 94.12 93 ASP A N 1
ATOM 721 C CA . ASP A 1 93 ? 4.102 -19.789 8.277 1.00 94.12 93 ASP A CA 1
ATOM 722 C C . ASP A 1 93 ? 4.276 -19.359 6.812 1.00 94.12 93 ASP A C 1
ATOM 724 O O . ASP A 1 93 ? 4.567 -20.190 5.953 1.00 94.12 93 ASP A O 1
ATOM 728 N N . LEU A 1 94 ? 4.064 -18.077 6.500 1.00 93.69 94 LEU A N 1
ATOM 729 C CA . LEU A 1 94 ? 4.035 -17.584 5.127 1.00 93.69 94 LEU A CA 1
ATOM 730 C C . LEU A 1 94 ? 4.675 -16.200 5.016 1.00 93.69 94 LEU A C 1
ATOM 732 O O . LEU A 1 94 ? 4.151 -15.214 5.532 1.00 93.69 94 LEU A O 1
ATOM 736 N N . LEU A 1 95 ? 5.761 -16.127 4.249 1.00 94.62 95 LEU A N 1
ATOM 737 C CA . LEU A 1 95 ? 6.351 -14.865 3.821 1.00 94.62 95 LEU A CA 1
ATOM 738 C C . LEU A 1 95 ? 5.651 -14.375 2.549 1.00 94.62 95 LEU A C 1
ATOM 740 O O . LEU A 1 95 ? 5.474 -15.137 1.598 1.00 94.62 95 LEU A O 1
ATOM 744 N N . VAL A 1 96 ? 5.257 -13.104 2.523 1.00 95.12 96 VAL A N 1
ATOM 745 C CA . VAL A 1 96 ? 4.630 -12.497 1.343 1.00 95.12 96 VAL A CA 1
ATOM 746 C C . VAL A 1 96 ? 5.694 -12.209 0.287 1.00 95.12 96 VAL A C 1
ATOM 748 O O . VAL A 1 96 ? 6.696 -11.569 0.579 1.00 95.12 96 VAL A O 1
ATOM 751 N N . GLU A 1 97 ? 5.458 -12.631 -0.953 1.00 94.50 97 GLU A N 1
ATOM 752 C CA . GLU A 1 97 ? 6.310 -12.335 -2.107 1.00 94.50 97 GLU A CA 1
ATOM 753 C C . GLU A 1 97 ? 5.854 -11.048 -2.809 1.00 94.50 97 GLU A C 1
ATOM 755 O O . GLU A 1 97 ? 4.664 -10.869 -3.096 1.00 94.50 97 GLU A O 1
ATOM 760 N N . LYS A 1 98 ? 6.796 -10.166 -3.162 1.00 92.38 98 LYS A N 1
ATOM 761 C CA . LYS A 1 98 ? 6.508 -9.011 -4.025 1.00 92.38 98 LYS A CA 1
ATOM 762 C C . LYS A 1 98 ? 6.542 -9.406 -5.500 1.00 92.38 98 LYS A C 1
ATOM 764 O O . LYS A 1 98 ? 7.485 -10.045 -5.961 1.00 92.38 98 LYS A O 1
ATOM 769 N N . ILE A 1 99 ? 5.554 -8.946 -6.261 1.00 93.25 99 ILE A N 1
ATOM 770 C CA . ILE A 1 99 ? 5.542 -8.980 -7.723 1.00 93.25 99 ILE A CA 1
ATOM 771 C C . ILE A 1 99 ? 5.432 -7.546 -8.237 1.00 93.25 99 ILE A C 1
ATOM 773 O O . ILE A 1 99 ? 4.470 -6.835 -7.948 1.00 93.25 99 ILE A O 1
ATOM 777 N N . GLU A 1 100 ? 6.416 -7.133 -9.029 1.00 90.81 100 GLU A N 1
ATOM 778 C CA . GLU A 1 100 ? 6.439 -5.807 -9.643 1.00 90.81 100 GLU A CA 1
ATOM 779 C C . GLU A 1 100 ? 5.404 -5.691 -10.768 1.00 90.81 100 GLU A C 1
ATOM 781 O O . GLU A 1 100 ? 5.284 -6.558 -11.642 1.00 90.81 100 GLU A O 1
ATOM 786 N N . CYS A 1 101 ? 4.667 -4.582 -10.789 1.00 91.12 101 CYS A N 1
ATOM 787 C CA . CYS A 1 101 ? 3.737 -4.279 -11.864 1.00 91.12 101 CYS A CA 1
ATOM 788 C C . CYS A 1 101 ? 4.493 -4.074 -13.188 1.00 91.12 101 CYS A C 1
ATOM 790 O O . CYS A 1 101 ? 5.231 -3.101 -13.354 1.00 91.12 101 CYS A O 1
ATOM 792 N N . LYS A 1 102 ? 4.239 -4.945 -14.177 1.00 90.44 102 LYS A N 1
ATOM 793 C CA . LYS A 1 102 ? 4.854 -4.885 -15.518 1.00 90.44 102 LYS A CA 1
ATOM 794 C C . LYS A 1 102 ? 4.740 -3.500 -16.164 1.00 90.44 102 LYS A C 1
ATOM 796 O O . LYS A 1 102 ? 5.700 -3.035 -16.772 1.00 90.44 102 LYS A O 1
ATOM 801 N N . ASN A 1 103 ? 3.588 -2.843 -16.025 1.00 89.75 103 ASN A N 1
ATOM 802 C CA . ASN A 1 103 ? 3.352 -1.526 -16.619 1.00 89.75 103 ASN A CA 1
ATOM 803 C C . ASN A 1 103 ? 4.227 -0.451 -15.965 1.00 89.75 103 ASN A C 1
ATOM 805 O O . ASN A 1 103 ? 4.841 0.349 -16.669 1.00 89.75 103 ASN A O 1
ATOM 809 N N . HIS A 1 104 ? 4.335 -0.469 -14.634 1.00 88.25 104 HIS A N 1
ATOM 810 C CA . HIS A 1 104 ? 5.213 0.444 -13.902 1.00 88.25 104 HIS A CA 1
ATOM 811 C C . HIS A 1 104 ? 6.684 0.172 -14.216 1.00 88.25 104 HIS A C 1
ATOM 813 O O . HIS A 1 104 ? 7.429 1.109 -14.490 1.00 88.25 104 HIS A O 1
ATOM 819 N N . LEU A 1 105 ? 7.094 -1.099 -14.264 1.00 89.50 105 LEU A N 1
ATOM 820 C CA . LEU A 1 105 ? 8.453 -1.482 -14.638 1.00 89.50 105 LEU A CA 1
ATOM 821 C C . LEU A 1 105 ? 8.814 -0.973 -16.040 1.00 89.50 105 LEU A C 1
ATOM 823 O O . LEU A 1 105 ? 9.854 -0.343 -16.220 1.00 89.50 105 LEU A O 1
ATOM 827 N N . LEU A 1 106 ? 7.938 -1.202 -17.022 1.00 91.44 106 LEU A N 1
ATOM 828 C CA . LEU A 1 106 ? 8.156 -0.760 -18.396 1.00 91.44 106 LEU A CA 1
ATOM 829 C C . LEU A 1 106 ? 8.235 0.770 -18.486 1.00 91.44 106 LEU A C 1
ATOM 831 O O . LEU A 1 106 ? 9.173 1.291 -19.086 1.00 91.44 106 LEU A O 1
ATOM 835 N N . ARG A 1 107 ? 7.306 1.493 -17.846 1.00 90.44 107 ARG A N 1
ATOM 836 C CA . ARG A 1 107 ? 7.327 2.962 -17.802 1.00 90.44 107 ARG A CA 1
ATOM 837 C C . ARG A 1 107 ? 8.611 3.485 -17.154 1.00 90.44 107 ARG A C 1
ATOM 839 O O . ARG A 1 107 ? 9.234 4.388 -17.703 1.00 90.44 107 ARG A O 1
ATOM 846 N N . ASN A 1 108 ? 9.059 2.884 -16.052 1.00 89.81 108 ASN A N 1
ATOM 847 C CA . ASN A 1 108 ? 10.309 3.256 -15.386 1.00 89.81 108 ASN A CA 1
ATOM 848 C C . ASN A 1 108 ? 11.530 3.061 -16.296 1.00 89.81 108 ASN A C 1
ATOM 850 O O . ASN A 1 108 ? 12.400 3.931 -16.353 1.00 89.81 108 ASN A O 1
ATOM 854 N N . ILE A 1 109 ? 11.591 1.948 -17.033 1.00 90.56 109 ILE A N 1
ATOM 855 C CA . ILE A 1 109 ? 12.662 1.687 -18.005 1.00 90.56 109 ILE A CA 1
ATOM 856 C C . ILE A 1 109 ? 12.618 2.721 -19.136 1.00 90.56 109 ILE A C 1
ATOM 858 O O . ILE A 1 109 ? 13.638 3.339 -19.441 1.00 90.56 109 ILE A O 1
ATOM 862 N N . CYS A 1 110 ? 11.445 2.952 -19.731 1.00 92.19 110 CYS A N 1
ATOM 863 C CA . CYS A 1 110 ? 11.275 3.923 -20.809 1.00 92.19 110 CYS A CA 1
ATOM 864 C C . CYS A 1 110 ? 11.668 5.339 -20.374 1.00 92.19 110 CYS A C 1
ATOM 866 O O . CYS A 1 110 ? 12.403 6.003 -21.103 1.00 92.19 110 CYS A O 1
ATOM 868 N N . ASN A 1 111 ? 11.270 5.776 -19.177 1.00 90.62 111 ASN A N 1
ATOM 869 C CA . ASN A 1 111 ? 11.629 7.090 -18.641 1.00 90.62 111 ASN A CA 1
ATOM 870 C C . ASN A 1 111 ? 13.150 7.255 -18.516 1.00 90.62 111 ASN A C 1
ATOM 872 O O . ASN A 1 111 ? 13.702 8.227 -19.028 1.00 90.62 111 ASN A O 1
ATOM 876 N N . LYS A 1 112 ? 13.852 6.265 -17.948 1.00 90.31 112 LYS A N 1
ATOM 877 C CA . LYS A 1 112 ? 15.322 6.290 -17.843 1.00 90.31 112 LYS A CA 1
ATOM 878 C C . LYS A 1 112 ? 16.007 6.324 -19.210 1.00 90.31 112 LYS A C 1
ATOM 880 O O . LYS A 1 112 ? 16.987 7.042 -19.398 1.00 90.31 112 LYS A O 1
ATOM 885 N N . LEU A 1 113 ? 15.496 5.575 -20.189 1.00 90.56 113 LEU A N 1
ATOM 886 C CA . LEU A 1 113 ? 16.034 5.604 -21.552 1.00 90.56 113 LEU A CA 1
ATOM 887 C C . LEU A 1 113 ? 15.810 6.964 -22.231 1.00 90.56 113 LEU A C 1
ATOM 889 O O . LEU A 1 113 ? 16.698 7.449 -22.933 1.00 90.56 113 LEU A O 1
ATOM 893 N N . GLN A 1 114 ? 14.665 7.610 -21.997 1.00 89.44 114 GLN A N 1
ATOM 894 C CA . GLN A 1 114 ? 14.405 8.965 -22.488 1.00 89.44 114 GLN A CA 1
ATOM 895 C C . GLN A 1 114 ? 15.314 10.004 -21.820 1.00 89.44 114 GLN A C 1
ATOM 897 O O . GLN A 1 114 ? 15.832 10.887 -22.505 1.00 89.44 114 GLN A O 1
ATOM 902 N N . GLU A 1 115 ? 15.551 9.896 -20.511 1.00 89.62 115 GLU A N 1
ATOM 903 C CA . GLU A 1 115 ? 16.499 10.750 -19.786 1.00 89.62 115 GLU A CA 1
ATOM 904 C C . GLU A 1 115 ? 17.919 10.616 -20.348 1.00 89.62 115 GLU A C 1
ATOM 906 O O . GLU A 1 115 ? 18.571 11.623 -20.627 1.00 89.62 115 GLU A O 1
ATOM 911 N N . LEU A 1 116 ? 18.377 9.387 -20.603 1.00 88.06 116 LEU A N 1
ATOM 912 C CA . LEU A 1 116 ? 19.674 9.124 -21.233 1.00 88.06 116 LEU A CA 1
ATOM 913 C C . LEU A 1 116 ? 19.761 9.701 -22.650 1.00 88.06 116 LEU A C 1
ATOM 915 O O . LEU A 1 116 ? 20.782 10.281 -23.018 1.00 88.06 116 LEU A O 1
ATOM 919 N N . ALA A 1 117 ? 18.691 9.585 -23.438 1.00 87.62 117 ALA A N 1
ATOM 920 C CA . ALA A 1 117 ? 18.645 10.138 -24.787 1.00 87.62 117 ALA A CA 1
ATOM 921 C C . ALA A 1 117 ? 18.712 11.677 -24.798 1.00 87.62 117 ALA A C 1
ATOM 923 O O . ALA A 1 117 ? 19.329 12.260 -25.691 1.00 87.62 117 ALA A O 1
ATOM 924 N N . ARG A 1 118 ? 18.103 12.335 -23.802 1.00 85.81 118 ARG A N 1
ATOM 925 C CA . ARG A 1 118 ? 18.092 13.801 -23.658 1.00 85.81 118 ARG A CA 1
ATOM 926 C C . ARG A 1 118 ? 19.345 14.351 -22.980 1.00 85.81 118 ARG A C 1
ATOM 928 O O . ARG A 1 118 ? 19.695 15.507 -23.206 1.00 85.81 118 ARG A O 1
ATOM 935 N N . SER A 1 119 ? 20.025 13.549 -22.164 1.00 82.19 119 SER A N 1
ATOM 936 C CA . SER A 1 119 ? 21.220 13.977 -21.442 1.00 82.19 119 SER A CA 1
ATOM 937 C C . SER A 1 119 ? 22.329 14.405 -22.406 1.00 82.19 119 SER A C 1
ATOM 939 O O . SER A 1 119 ? 22.671 13.692 -23.351 1.00 82.19 119 SER A O 1
ATOM 941 N N . SER A 1 120 ? 22.911 15.580 -22.164 1.00 74.12 120 SER A N 1
ATOM 942 C CA . SER A 1 120 ? 24.127 16.054 -22.838 1.00 74.12 120 SER A CA 1
ATOM 943 C C . SER A 1 120 ? 25.407 15.608 -22.128 1.00 74.12 120 SER A C 1
ATOM 945 O O . SER A 1 120 ? 26.491 15.774 -22.679 1.00 74.12 120 SER A O 1
ATOM 947 N N . LYS A 1 121 ? 25.285 15.036 -20.922 1.00 74.94 121 LYS A N 1
ATOM 948 C CA . LYS A 1 121 ? 26.417 14.736 -20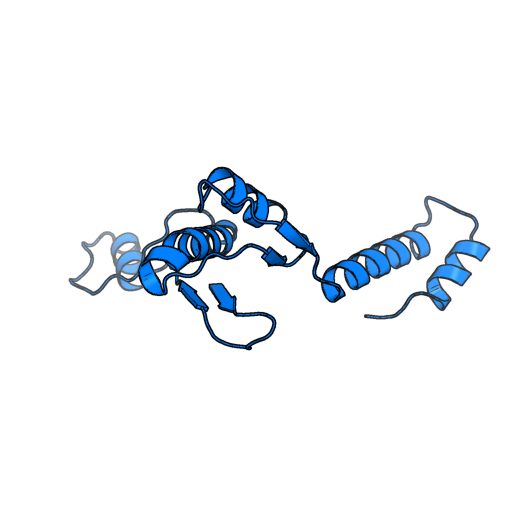.034 1.00 74.94 121 LYS A CA 1
ATOM 949 C C . LYS A 1 121 ? 27.117 13.412 -20.353 1.00 74.94 121 LYS A C 1
ATOM 951 O O . LYS A 1 121 ? 28.276 13.253 -19.997 1.00 74.94 121 LYS A O 1
ATOM 956 N N . HIS A 1 122 ? 26.435 12.469 -21.006 1.00 68.81 122 HIS A N 1
ATOM 957 C CA . HIS A 1 122 ? 26.952 11.117 -21.231 1.00 68.81 122 HIS A CA 1
ATOM 958 C C . HIS A 1 122 ? 26.661 10.625 -22.656 1.00 68.81 122 HIS A C 1
ATOM 960 O O . HIS A 1 122 ? 25.561 10.809 -23.171 1.00 68.81 122 HIS A O 1
ATOM 966 N N . GLY A 1 123 ? 27.630 9.930 -23.261 1.00 71.44 123 GLY A N 1
ATOM 967 C CA . GLY A 1 123 ? 27.438 9.112 -24.462 1.00 71.44 123 GLY A CA 1
ATOM 968 C C . GLY A 1 123 ? 27.497 9.838 -25.816 1.00 71.44 123 GLY A C 1
ATOM 969 O O . GLY A 1 123 ? 27.132 11.006 -25.977 1.00 71.44 123 GLY A O 1
ATOM 970 N N . HIS A 1 124 ? 27.928 9.090 -26.837 1.00 84.12 124 HIS A N 1
ATOM 971 C CA . HIS A 1 124 ? 28.039 9.561 -28.219 1.00 84.12 124 HIS A CA 1
ATOM 972 C C . HIS A 1 124 ? 26.674 10.006 -28.780 1.00 84.12 124 HIS A C 1
ATOM 974 O O . HIS A 1 124 ? 25.679 9.285 -28.669 1.00 84.12 124 HIS A O 1
ATOM 980 N N . VAL A 1 125 ? 26.625 11.177 -29.431 1.00 83.62 125 VAL A N 1
ATOM 981 C CA . VAL A 1 125 ? 25.391 11.798 -29.970 1.00 83.62 125 VAL A CA 1
ATOM 982 C C . VAL A 1 125 ? 24.598 10.825 -30.851 1.00 83.62 125 VAL A C 1
ATOM 984 O O . VAL A 1 125 ? 23.373 10.753 -30.757 1.00 83.62 125 VAL A O 1
ATOM 987 N N . GLY A 1 126 ? 25.292 10.047 -31.689 1.00 85.31 126 GLY A N 1
ATOM 988 C CA . GLY A 1 126 ? 24.657 9.075 -32.581 1.00 85.31 126 GLY A CA 1
ATOM 989 C C . GLY A 1 126 ? 23.892 7.978 -31.834 1.00 85.31 126 GLY A C 1
ATOM 990 O O . GLY A 1 126 ? 22.782 7.631 -32.227 1.00 85.31 126 GLY A O 1
ATOM 991 N N . LEU A 1 127 ? 24.435 7.478 -30.719 1.00 85.38 127 LEU A N 1
ATOM 992 C CA . LEU A 1 127 ? 23.769 6.461 -29.897 1.00 85.38 127 LEU A CA 1
ATOM 993 C C . LEU A 1 127 ? 22.539 7.042 -29.194 1.00 85.38 127 LEU A C 1
ATOM 995 O O . LEU A 1 127 ? 21.484 6.413 -29.187 1.0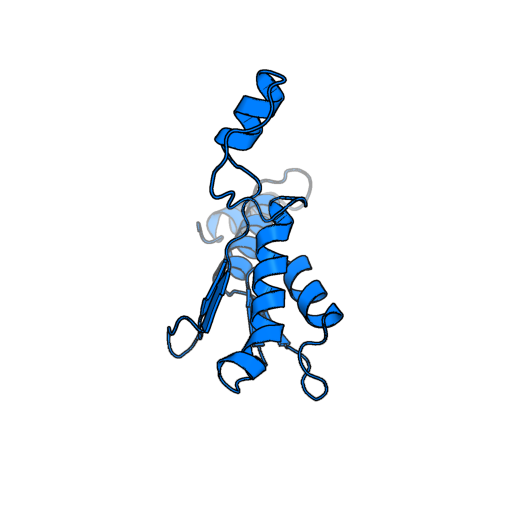0 85.38 127 LEU A O 1
ATOM 999 N N . ARG A 1 128 ? 22.636 8.279 -28.694 1.00 86.12 128 ARG A N 1
ATOM 1000 C CA . ARG A 1 128 ? 21.507 8.983 -28.069 1.00 86.12 128 ARG A CA 1
ATOM 1001 C C . ARG A 1 128 ? 20.344 9.196 -29.036 1.00 86.12 128 ARG A C 1
ATOM 1003 O O . ARG A 1 128 ? 19.202 8.930 -28.675 1.00 86.12 128 ARG A O 1
ATOM 1010 N N . LYS A 1 129 ? 20.626 9.587 -30.285 1.00 86.38 129 LYS A N 1
ATOM 1011 C CA . LYS A 1 129 ? 19.600 9.703 -31.338 1.00 86.38 129 LYS A CA 1
ATOM 1012 C C . LYS A 1 129 ? 18.941 8.358 -31.657 1.00 86.38 129 LYS A C 1
ATOM 1014 O O . LYS A 1 129 ? 17.729 8.310 -31.832 1.00 86.38 129 LYS A O 1
ATOM 1019 N N . ARG A 1 130 ? 19.710 7.261 -31.693 1.00 87.75 130 ARG A N 1
ATOM 1020 C CA . ARG A 1 130 ? 19.147 5.914 -31.904 1.00 87.75 130 ARG A CA 1
ATOM 1021 C C . ARG A 1 130 ? 18.203 5.517 -30.772 1.00 87.75 130 ARG A C 1
ATOM 1023 O O . ARG A 1 130 ? 17.093 5.096 -31.067 1.00 87.75 130 ARG A O 1
ATOM 1030 N N . ILE A 1 131 ? 18.606 5.730 -29.516 1.00 87.44 131 ILE A N 1
ATOM 1031 C CA . ILE A 1 131 ? 17.753 5.475 -28.344 1.00 87.44 131 ILE A CA 1
ATOM 1032 C C . ILE A 1 131 ? 16.484 6.336 -28.414 1.00 87.44 131 ILE A C 1
ATOM 1034 O O . ILE A 1 131 ? 15.385 5.810 -28.278 1.00 87.44 131 ILE A O 1
ATOM 1038 N N . ALA A 1 132 ? 16.606 7.638 -28.697 1.00 85.69 132 ALA A N 1
ATOM 1039 C CA . ALA A 1 132 ? 15.456 8.542 -28.814 1.00 85.69 132 ALA A CA 1
ATOM 1040 C C . ALA A 1 132 ? 14.416 8.067 -29.845 1.00 85.69 132 ALA A C 1
ATOM 1042 O O . ALA A 1 132 ? 13.217 8.237 -29.631 1.00 85.69 132 ALA A O 1
ATOM 1043 N N . ASN A 1 133 ? 14.878 7.470 -30.946 1.00 86.75 133 ASN A N 1
ATOM 1044 C CA . ASN A 1 133 ? 14.018 6.981 -32.022 1.00 86.75 133 ASN A CA 1
ATOM 1045 C C . ASN A 1 133 ? 13.422 5.593 -31.739 1.00 86.75 133 ASN A C 1
ATOM 1047 O O . ASN A 1 133 ? 12.378 5.270 -32.295 1.00 86.75 133 ASN A O 1
ATOM 1051 N N . SER A 1 134 ? 14.070 4.771 -30.907 1.00 85.56 134 SER A N 1
ATOM 1052 C CA . SER A 1 134 ? 13.644 3.393 -30.626 1.00 85.56 134 SER A CA 1
ATOM 1053 C C . SER A 1 134 ? 12.826 3.230 -29.344 1.00 85.56 134 SER A C 1
ATOM 1055 O O . SER A 1 134 ? 12.190 2.196 -29.155 1.00 85.56 134 SER A O 1
ATOM 1057 N N . VAL A 1 135 ? 12.876 4.194 -28.421 1.00 86.00 135 VAL A N 1
ATOM 1058 C CA . VAL A 1 135 ? 12.159 4.092 -27.144 1.00 86.00 135 VAL A CA 1
ATOM 1059 C C . VAL A 1 135 ? 10.652 4.225 -27.357 1.00 86.00 135 VAL A C 1
ATOM 1061 O O . VAL A 1 135 ? 10.172 5.193 -27.947 1.00 86.00 135 VAL A O 1
ATOM 1064 N N . LEU A 1 136 ? 9.904 3.262 -26.810 1.00 80.62 136 LEU A N 1
ATOM 1065 C CA . LEU A 1 136 ? 8.446 3.312 -26.712 1.00 80.62 136 LEU A CA 1
ATOM 1066 C C . LEU A 1 136 ? 7.998 4.604 -26.013 1.00 80.62 136 LEU A C 1
ATOM 1068 O O . LEU A 1 136 ? 8.480 4.944 -24.929 1.00 80.62 136 LEU A O 1
ATOM 1072 N N . ARG A 1 137 ? 7.059 5.316 -26.640 1.00 70.69 137 ARG A N 1
ATOM 1073 C CA . ARG A 1 137 ? 6.369 6.462 -26.040 1.00 70.69 137 ARG A CA 1
ATOM 1074 C C . ARG A 1 137 ? 5.149 5.918 -25.286 1.00 70.69 137 ARG A C 1
ATOM 1076 O O . ARG A 1 137 ? 4.216 5.444 -25.927 1.00 70.69 137 ARG A O 1
ATOM 1083 N N . LEU A 1 138 ? 5.222 5.919 -23.954 1.00 64.69 138 LEU A N 1
ATOM 1084 C CA . LEU A 1 138 ? 4.211 5.418 -23.003 1.00 64.69 138 LEU A CA 1
ATOM 1085 C C . LEU A 1 138 ? 3.648 6.544 -22.127 1.00 64.69 138 LEU A C 1
ATOM 1087 O O . LEU A 1 138 ? 4.277 7.622 -22.114 1.00 64.69 138 LEU A O 1
#

InterPro domains:
  IPR049012 Mutator-like transposase domain [PF20700] (2-136)

Sequence (138 aa):
AAITGARTGKLLYLGMRNKYCATCVWAVRLNIPPEQHKCFKNWSGNSTAMESDIIVEGFCQGLKMYGIKFNRAIGDGDSNVYKMILDAQPYHDLLVEKIECKNHLLRNICNKLQELARSSKHGHVGLRKRIANSVLRL

Secondary structure (DSSP, 8-state):
-EEE-TTT--EEEE-------HHHHHHHHHTSPPPS--------S-TTHHHHHHHHHHHHHHHHHHS----EEEE-S-HHHHHHHHHH---SS-PPEEEE-HHHHHHHHHHHHHHHHH-SSSS-HHHHHHHHHHS---

Radius of gyration: 22.01 Å; chains: 1; bounding box: 50×49×53 Å